Protein 2WP7 (pdb70)

Secondary structure (P-SEA, 3-state):
cbbbbbbbbbbcccccccccccccccccccccbbbbbbbcccbbbbcccccbbbccccccccccccbbbbcccccccaaaaaaaaaaaaaccccccccccccccaaaaaaaaaaaaccccccccccaaaaaaaacaaaaaaaaaaaabbbbbcccccc

Structure (mmCIF, N/CA/C/O backbone):
data_2WP7
#
_entry.id   2WP7
#
_cell.length_a   42.033
_cell.length_b   42.033
_cell.length_c   164.514
_cell.angle_alpha   90.00
_cell.angle_beta   90.00
_cell.angle_gamma   90.00
#
_symmetry.space_group_name_H-M   'P 43 21 2'
#
loop_
_entity.id
_entity.type
_entity.pdbx_description
1 polymer 'PPPDE PEPTIDASE DOMAIN-CONTAINING PROTEIN 2'
2 water water
#
loop_
_atom_site.group_PDB
_atom_site.id
_atom_site.type_symbol
_atom_site.label_atom_id
_atom_site.label_alt_id
_atom_site.label_comp_id
_atom_site.label_asym_id
_atom_site.label_entity_id
_atom_site.label_seq_id
_atom_site.pdbx_PDB_ins_code
_atom_site.Cartn_x
_atom_site.Cartn_y
_atom_site.Cartn_z
_atom_site.occupancy
_atom_site.B_iso_or_equiv
_atom_site.auth_seq_id
_atom_site.auth_comp_id
_atom_site.auth_asym_id
_atom_site.auth_atom_id
_atom_site.pdbx_PDB_model_num
ATOM 1 N N . PRO A 1 4 ? 8.690 -21.615 -34.106 1.00 52.15 4 PRO A N 1
ATOM 2 C CA . PRO A 1 4 ? 8.414 -20.929 -32.818 1.00 51.86 4 PRO A CA 1
ATOM 3 C C . PRO A 1 4 ? 8.278 -21.921 -31.679 1.00 50.57 4 PRO A C 1
ATOM 4 O O . PRO A 1 4 ? 7.685 -22.999 -31.834 1.00 50.44 4 PRO A O 1
ATOM 8 N N . ASN A 1 5 ? 8.850 -21.562 -30.540 1.00 49.26 5 ASN A N 1
ATOM 9 C CA . ASN A 1 5 ? 8.746 -22.432 -29.390 1.00 47.67 5 ASN A CA 1
ATOM 10 C C . ASN A 1 5 ? 7.296 -22.470 -28.925 1.00 44.88 5 ASN A C 1
ATOM 11 O O . ASN A 1 5 ? 6.663 -21.417 -28.763 1.00 45.04 5 ASN A O 1
ATOM 16 N N . LEU A 1 6 ? 6.781 -23.683 -28.722 1.00 41.34 6 LEU A N 1
ATOM 17 C CA . LEU A 1 6 ? 5.403 -23.875 -28.288 1.00 39.27 6 LEU A CA 1
ATOM 18 C C . LEU A 1 6 ? 5.324 -24.417 -26.859 1.00 37.27 6 LEU A C 1
ATOM 19 O O . LEU A 1 6 ? 6.032 -25.352 -26.486 1.00 36.53 6 LEU A O 1
ATOM 24 N N . TYR A 1 7 ? 4.433 -23.828 -26.073 1.00 36.00 7 TYR A N 1
ATOM 25 C CA . TYR A 1 7 ? 4.252 -24.214 -24.680 1.00 32.20 7 TYR A CA 1
ATOM 26 C C . TYR A 1 7 ? 2.821 -24.677 -24.420 1.00 30.93 7 TYR A C 1
ATOM 27 O O . TYR A 1 7 ? 1.870 -23.930 -24.641 1.00 30.19 7 TYR A O 1
ATOM 36 N N . PRO A 1 8 ? 2.651 -25.923 -23.947 1.00 29.15 8 PRO A N 1
ATOM 37 C CA . PRO A 1 8 ? 1.299 -26.421 -23.677 1.00 27.49 8 PRO A CA 1
ATOM 38 C C . PRO A 1 8 ? 0.579 -25.609 -22.601 1.00 24.79 8 PRO A C 1
ATOM 39 O O . PRO A 1 8 ? 1.182 -25.178 -21.616 1.00 24.01 8 PRO A O 1
ATOM 43 N N . VAL A 1 9 ? -0.717 -25.393 -22.803 1.00 24.51 9 VAL A N 1
ATOM 44 C CA . VAL A 1 9 ? -1.519 -24.642 -21.847 1.00 21.88 9 VAL A CA 1
ATOM 45 C C . VAL A 1 9 ? -2.619 -25.574 -21.359 1.00 21.54 9 VAL A C 1
ATOM 46 O O . VAL A 1 9 ? -3.348 -26.155 -22.164 1.00 23.36 9 VAL A O 1
ATOM 50 N N . LYS A 1 10 ? -2.716 -25.732 -20.044 1.00 20.72 10 LYS A N 1
ATOM 51 C CA . LYS A 1 10 ? -3.716 -26.613 -19.457 1.00 22.11 10 LYS A CA 1
ATOM 52 C C . LYS A 1 10 ? -4.671 -25.823 -18.582 1.00 22.27 10 LYS A C 1
ATOM 53 O O . LYS A 1 10 ? -4.309 -24.785 -18.026 1.00 23.69 10 LYS A O 1
ATOM 59 N N . LEU A 1 11 ? -5.894 -26.326 -18.474 1.00 21.05 11 LEU A N 1
ATOM 60 C CA . LEU A 1 11 ? -6.903 -25.727 -17.622 1.00 20.15 11 LEU A CA 1
ATOM 61 C C . LEU A 1 11 ? -7.118 -26.745 -16.510 1.00 20.02 11 LEU A C 1
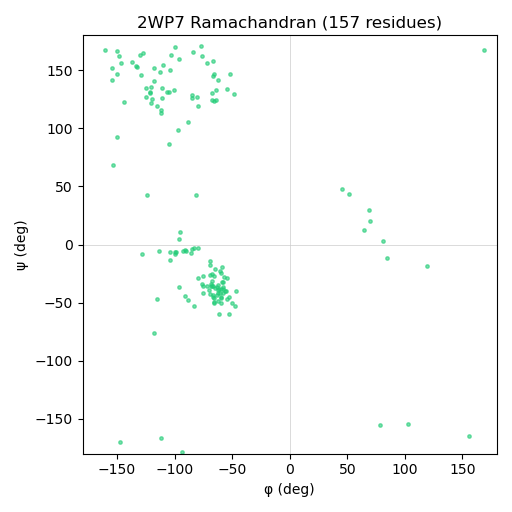ATOM 62 O O . LEU A 1 11 ? -7.590 -27.851 -16.762 1.00 20.41 11 LEU A O 1
ATOM 67 N N . TYR A 1 12 ? -6.745 -26.392 -15.286 1.00 20.66 12 TYR A N 1
ATOM 68 C CA . TYR A 1 12 ? -6.947 -27.305 -14.168 1.00 21.63 12 TYR A CA 1
ATOM 69 C C . TYR A 1 12 ? -8.371 -27.089 -13.673 1.00 20.57 12 TYR A C 1
ATOM 70 O O . TYR A 1 12 ? -8.770 -25.964 -13.379 1.00 19.44 12 TYR A O 1
ATOM 79 N N . VAL A 1 13 ? -9.138 -28.172 -13.606 1.00 20.91 13 VAL A N 1
ATOM 80 C CA . VAL A 1 13 ? -10.526 -28.093 -13.183 1.00 16.51 13 VAL A CA 1
ATOM 81 C C . VAL A 1 13 ? -10.778 -28.730 -11.830 1.00 19.91 13 VAL A C 1
ATOM 82 O O . VAL A 1 13 ? -10.456 -29.901 -11.605 1.00 21.38 13 VAL A O 1
ATOM 86 N N . TYR A 1 14 ? -11.380 -27.951 -10.937 1.00 19.47 14 TYR A N 1
ATOM 87 C CA . TYR A 1 14 ? -11.684 -28.411 -9.594 1.00 19.97 14 TYR A CA 1
ATOM 88 C C . TYR A 1 14 ? -13.173 -28.335 -9.281 1.00 21.98 14 TYR A C 1
ATOM 89 O O . TYR A 1 14 ? -13.809 -27.304 -9.524 1.00 20.03 14 TYR A O 1
ATOM 98 N N . ASP A 1 15 ? -13.729 -29.417 -8.743 1.00 21.00 15 ASP A N 1
ATOM 99 C CA . ASP A 1 15 ? -15.131 -29.376 -8.326 1.00 23.37 15 ASP A CA 1
ATOM 100 C C . ASP A 1 15 ? -15.061 -29.076 -6.833 1.00 23.39 15 ASP A C 1
ATOM 101 O O . ASP A 1 15 ? -14.817 -29.969 -6.016 1.00 23.36 15 ASP A O 1
ATOM 106 N N . LEU A 1 16 ? -15.239 -27.807 -6.479 1.00 23.57 16 LEU A N 1
ATOM 107 C CA . LEU A 1 16 ? -15.178 -27.396 -5.080 1.00 25.45 16 LEU A CA 1
ATOM 108 C C . LEU A 1 16 ? -16.128 -28.197 -4.185 1.00 27.97 16 LEU A C 1
ATOM 109 O O . LEU A 1 16 ? -15.863 -28.376 -2.998 1.00 29.82 16 LEU A O 1
ATOM 114 N N . SER A 1 17 ? -17.231 -28.676 -4.754 1.00 30.59 17 SER A N 1
ATOM 115 C CA . SER A 1 17 ? -18.212 -29.446 -3.986 1.00 32.68 17 SER A CA 1
ATOM 116 C C . SER A 1 17 ? -17.856 -30.922 -3.857 1.00 33.64 17 SER A C 1
ATOM 117 O O . SER A 1 17 ? -18.561 -31.679 -3.184 1.00 34.16 17 SER A O 1
ATOM 120 N N . LYS A 1 18 ? -16.767 -31.329 -4.500 1.00 34.61 18 LYS A N 1
ATOM 121 C CA . LYS A 1 18 ? -16.328 -32.717 -4.465 1.00 36.72 18 LYS A CA 1
ATOM 122 C C . LYS A 1 18 ? -17.481 -33.693 -4.685 1.00 38.17 18 LYS A C 1
ATOM 123 O O . LYS A 1 18 ? -17.645 -34.658 -3.940 1.00 38.80 18 LYS A O 1
ATOM 129 N N . GLY A 1 19 ? -18.281 -33.430 -5.712 1.00 39.46 19 GLY A N 1
ATOM 130 C CA . GLY A 1 19 ? -19.395 -34.305 -6.026 1.00 41.86 19 GLY A CA 1
ATOM 131 C C . GLY A 1 19 ? -20.691 -34.070 -5.269 1.00 43.50 19 GLY A C 1
ATOM 132 O O . GLY A 1 19 ? -21.723 -34.629 -5.638 1.00 43.39 19 GLY A O 1
ATOM 133 N N . LEU A 1 20 ? -20.655 -33.253 -4.220 1.00 44.80 20 LEU A N 1
ATOM 134 C CA . LEU A 1 20 ? -21.860 -32.987 -3.439 1.00 46.51 20 LEU A CA 1
ATOM 135 C C . LEU A 1 20 ? -22.891 -32.182 -4.225 1.00 46.73 20 LEU A C 1
ATOM 136 O O . LEU A 1 20 ? -24.094 -32.396 -4.081 1.00 44.96 20 LEU A O 1
ATOM 141 N N . ALA A 1 21 ? -22.420 -31.256 -5.054 1.00 47.38 21 ALA A N 1
ATOM 142 C CA . ALA A 1 21 ? -23.321 -30.436 -5.850 1.00 48.61 21 ALA A CA 1
ATOM 143 C C . ALA A 1 21 ? -24.051 -31.316 -6.854 1.00 50.32 21 ALA A C 1
ATOM 144 O O . ALA A 1 21 ? -25.161 -31.009 -7.281 1.00 48.93 21 ALA A O 1
ATOM 146 N N . ARG A 1 22 ? -23.418 -32.421 -7.224 1.00 52.76 22 ARG A N 1
ATOM 147 C CA . ARG A 1 22 ? -23.999 -33.345 -8.187 1.00 55.41 22 ARG A CA 1
ATOM 148 C C . ARG A 1 22 ? -25.308 -33.964 -7.716 1.00 56.46 22 ARG A C 1
ATOM 149 O O . ARG A 1 22 ? -26.257 -34.084 -8.489 1.00 56.02 22 ARG A O 1
ATOM 157 N N . ARG A 1 23 ? -25.362 -34.348 -6.446 1.00 57.76 23 ARG A N 1
ATOM 158 C CA . ARG A 1 23 ? -26.558 -34.981 -5.907 1.00 60.08 23 ARG A CA 1
ATOM 159 C C . ARG A 1 23 ? -27.503 -34.025 -5.187 1.00 60.09 23 ARG A C 1
ATOM 160 O O . ARG A 1 23 ? -28.723 -34.169 -5.275 1.00 60.16 23 ARG A O 1
ATOM 168 N N . LEU A 1 24 ? -26.942 -33.047 -4.485 1.00 59.75 24 LEU A N 1
ATOM 169 C CA . LEU A 1 24 ? -27.747 -32.081 -3.746 1.00 59.49 24 LEU A CA 1
ATOM 170 C C . LEU A 1 24 ? -28.242 -30.899 -4.579 1.00 59.30 24 LEU A C 1
ATOM 171 O O . LEU A 1 24 ? -28.999 -30.069 -4.077 1.00 58.98 24 LEU A O 1
ATOM 176 N N . SER A 1 25 ? -27.831 -30.819 -5.843 1.00 59.21 25 SER A N 1
ATOM 1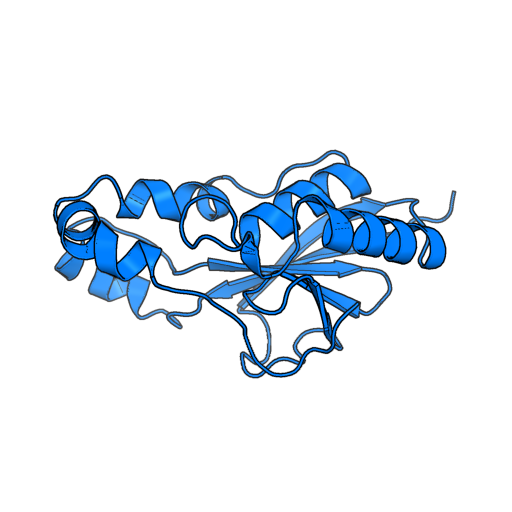77 C CA . SER A 1 25 ? -28.270 -29.711 -6.691 1.00 60.15 25 SER A CA 1
ATOM 178 C C . SER A 1 25 ? -29.755 -29.810 -7.037 1.00 60.79 25 SER A C 1
ATOM 179 O O . SER A 1 25 ? -30.459 -28.800 -7.069 1.00 60.11 25 SER A O 1
ATOM 182 N N . PRO A 1 26 ? -30.256 -31.027 -7.306 1.00 61.39 26 PRO A N 1
ATOM 183 C CA . PRO A 1 26 ? -31.681 -31.116 -7.633 1.00 62.12 26 PRO A CA 1
ATOM 184 C C . PRO A 1 26 ? -32.570 -30.782 -6.432 1.00 62.61 26 PRO A C 1
ATOM 185 O O . PRO A 1 26 ? -33.704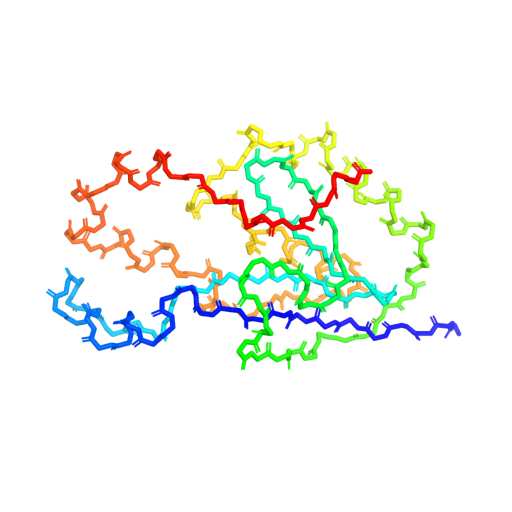 -30.337 -6.597 1.00 62.55 26 PRO A O 1
ATOM 189 N N . ILE A 1 27 ? -32.047 -30.984 -5.227 1.00 63.51 27 ILE A N 1
ATOM 190 C CA . ILE A 1 27 ? -32.818 -30.726 -4.015 1.00 64.57 27 ILE A CA 1
ATOM 191 C C . ILE A 1 27 ? -32.667 -29.315 -3.446 1.00 64.80 27 ILE A C 1
ATOM 192 O O . ILE A 1 27 ? -33.339 -28.956 -2.479 1.00 65.14 27 ILE A O 1
ATOM 197 N N . MET A 1 28 ? -31.790 -28.516 -4.043 1.00 64.23 28 MET A N 1
ATOM 198 C CA . MET A 1 28 ? -31.580 -27.148 -3.583 1.00 64.08 28 MET A CA 1
ATOM 199 C C . MET A 1 28 ? -32.013 -26.145 -4.644 1.00 63.07 28 MET A C 1
ATOM 200 O O . MET A 1 28 ? -32.710 -25.175 -4.350 1.00 62.88 28 MET A O 1
ATOM 205 N N . LEU A 1 29 ? -31.596 -26.390 -5.881 1.00 62.51 29 LEU A N 1
ATOM 206 C CA . LEU A 1 29 ? -31.922 -25.508 -6.992 1.00 61.59 29 LEU A CA 1
ATOM 207 C C . LEU A 1 29 ? -33.009 -26.085 -7.887 1.00 60.02 29 LEU A C 1
ATOM 208 O O . LEU A 1 29 ? -33.573 -25.376 -8.719 1.00 60.73 29 LEU A O 1
ATOM 213 N N . GLY A 1 30 ? -33.299 -27.370 -7.723 1.00 58.46 30 GLY A N 1
ATOM 214 C CA . GLY A 1 30 ? -34.312 -27.990 -8.556 1.00 56.65 30 GLY A CA 1
ATOM 215 C C . GLY A 1 30 ? -33.820 -28.083 -9.988 1.00 55.72 30 GLY A C 1
ATOM 216 O O . GLY A 1 30 ? -34.604 -28.044 -10.938 1.00 56.56 30 GLY A O 1
ATOM 217 N N . LYS A 1 31 ? -32.504 -28.202 -10.138 1.00 53.81 31 LYS A N 1
ATOM 218 C CA . LYS A 1 31 ? -31.875 -28.306 -11.449 1.00 51.28 31 LYS A CA 1
ATOM 219 C C . LYS A 1 31 ? -30.607 -29.141 -11.288 1.00 49.84 31 LYS A C 1
ATOM 220 O O . LYS A 1 31 ? -29.956 -29.095 -10.244 1.00 49.27 31 LYS A O 1
ATOM 226 N N . GLN A 1 32 ? -30.256 -29.908 -12.313 1.00 48.47 32 GLN A N 1
ATOM 227 C CA . GLN A 1 32 ? -29.079 -30.760 -12.224 1.00 47.22 32 GLN A CA 1
ATOM 228 C C . GLN A 1 32 ? -27.764 -30.113 -12.635 1.00 44.97 32 GLN A C 1
ATOM 229 O O . GLN A 1 32 ? -27.498 -29.911 -13.819 1.00 44.86 32 GLN A O 1
ATOM 235 N N . LEU A 1 33 ? -26.946 -29.789 -11.642 1.00 43.67 33 LEU A N 1
ATOM 236 C CA . LEU A 1 33 ? -25.634 -29.211 -11.887 1.00 42.76 33 LEU A CA 1
ATOM 237 C C . LEU A 1 33 ? -24.642 -30.338 -11.636 1.00 41.66 33 LEU A C 1
ATOM 238 O O . LEU A 1 33 ? -24.902 -31.229 -10.827 1.00 40.56 33 LEU A O 1
ATOM 243 N N . GLU A 1 34 ? -23.512 -30.319 -12.330 1.00 41.00 34 GLU A N 1
ATOM 244 C CA . GLU A 1 34 ? -22.534 -31.382 -12.147 1.00 39.89 34 GLU A CA 1
ATOM 245 C C . GLU A 1 34 ? -21.383 -31.008 -11.220 1.00 37.44 34 GLU A C 1
ATOM 246 O O . GLU A 1 34 ? -20.574 -31.860 -10.850 1.00 38.01 34 GLU A O 1
ATOM 252 N N . GLY A 1 35 ? -21.308 -29.738 -10.837 1.00 34.19 35 GLY A N 1
ATOM 253 C CA . GLY A 1 35 ? -20.248 -29.326 -9.938 1.00 29.04 35 GLY A CA 1
ATOM 254 C C . GLY A 1 35 ? -20.095 -27.826 -9.780 1.00 28.25 35 GLY A C 1
ATOM 255 O O . GLY A 1 35 ? -20.678 -27.047 -10.537 1.00 27.39 35 GLY A O 1
ATOM 256 N N . ILE A 1 36 ? -19.317 -27.430 -8.777 1.00 27.04 36 ILE A N 1
ATOM 257 C CA . ILE A 1 36 ? -19.034 -26.024 -8.504 1.00 25.38 36 ILE A CA 1
ATOM 258 C C . ILE A 1 36 ? -17.608 -25.844 -9.002 1.00 23.63 36 ILE A C 1
ATOM 259 O O . ILE A 1 36 ? -16.639 -25.969 -8.254 1.00 21.64 36 ILE A O 1
ATOM 264 N N . TRP A 1 37 ? -17.511 -25.558 -10.293 1.00 25.49 37 TRP A N 1
ATOM 265 C CA . TRP A 1 37 ? -16.242 -25.418 -10.988 1.00 25.17 37 TRP A CA 1
ATOM 266 C C . TRP A 1 37 ? -15.350 -24.242 -10.638 1.00 26.68 37 TRP A C 1
ATOM 267 O O . TRP A 1 37 ? -15.756 -23.078 -10.700 1.00 27.50 37 TRP A O 1
ATOM 278 N N . HIS A 1 38 ? -14.123 -24.578 -10.265 1.00 24.81 38 HIS A N 1
ATOM 279 C CA . HIS A 1 38 ? -13.090 -23.611 -9.968 1.00 25.12 38 HIS A CA 1
ATOM 280 C C . HIS A 1 38 ? -11.980 -24.062 -10.907 1.00 25.26 38 HIS A C 1
ATOM 281 O O . HIS A 1 38 ? -11.609 -25.240 -10.919 1.00 22.21 38 HIS A O 1
ATOM 288 N N . THR A 1 39 ? -11.466 -23.138 -11.706 1.00 24.62 39 THR A N 1
ATOM 289 C CA . THR A 1 39 ? -10.421 -23.485 -12.652 1.00 24.18 39 THR A CA 1
ATOM 290 C C . THR A 1 39 ? -9.206 -22.582 -12.521 1.00 26.00 39 THR A C 1
ATOM 291 O O . THR A 1 39 ? -9.256 -21.509 -11.908 1.00 28.24 39 THR A O 1
ATOM 295 N N . SER A 1 40 ? -8.111 -23.030 -13.111 1.00 23.27 40 SER A N 1
ATOM 296 C CA . SER A 1 40 ? -6.872 -22.278 -13.088 1.00 21.25 40 SER A CA 1
ATOM 297 C C . SER A 1 40 ? -6.143 -22.590 -14.384 1.00 20.31 40 SER A C 1
ATOM 298 O O . SER A 1 40 ? -6.462 -23.567 -15.062 1.00 19.79 40 SER A O 1
ATOM 301 N N . ILE A 1 41 ? -5.178 -21.751 -14.740 1.00 21.16 41 ILE A N 1
ATOM 302 C CA . ILE A 1 41 ? -4.403 -21.976 -15.950 1.00 22.00 41 ILE A CA 1
ATOM 303 C C . ILE A 1 41 ? -3.031 -22.488 -15.546 1.00 22.30 41 ILE A C 1
ATOM 304 O O . ILE A 1 41 ? -2.391 -21.932 -14.655 1.00 23.51 41 ILE A O 1
ATOM 309 N N . VAL A 1 42 ? -2.597 -23.568 -16.180 1.00 23.53 42 VAL A N 1
ATOM 310 C CA . VAL A 1 42 ? -1.284 -24.115 -15.898 1.00 21.99 42 VAL A CA 1
ATOM 311 C C . VAL A 1 42 ? -0.466 -23.961 -17.166 1.00 23.05 42 VAL A C 1
ATOM 312 O O . VAL A 1 42 ? -0.824 -24.488 -18.226 1.00 21.38 42 VAL A O 1
ATOM 316 N N . VAL A 1 43 ? 0.625 -23.208 -17.053 1.00 22.98 43 VAL A N 1
ATOM 317 C CA . VAL A 1 43 ? 1.508 -22.960 -18.176 1.00 22.38 43 VAL A CA 1
ATOM 318 C C . VAL A 1 43 ? 2.895 -22.652 -17.618 1.00 24.36 43 VAL A C 1
ATOM 319 O O . VAL A 1 43 ? 3.034 -22.163 -16.491 1.00 22.92 43 VAL A O 1
ATOM 323 N N . HIS A 1 44 ? 3.922 -22.954 -18.402 1.00 25.38 44 HIS A N 1
ATOM 324 C CA . HIS A 1 44 ? 5.295 -22.720 -17.970 1.00 25.91 44 HIS A CA 1
ATOM 325 C C . HIS A 1 44 ? 5.567 -23.319 -16.587 1.00 25.99 44 HIS A C 1
ATOM 326 O O . HIS A 1 44 ? 6.186 -22.687 -15.735 1.00 27.16 44 HIS A O 1
ATOM 333 N N . LYS A 1 45 ? 5.078 -24.537 -16.374 1.00 27.15 45 LYS A N 1
ATOM 334 C CA . LYS A 1 45 ? 5.275 -25.280 -15.130 1.00 28.19 45 LYS A CA 1
ATOM 335 C C . LYS A 1 45 ? 4.652 -24.696 -13.858 1.00 28.78 45 LYS A C 1
ATOM 336 O O . LYS A 1 45 ? 4.974 -25.144 -12.756 1.00 28.06 45 LYS A O 1
ATOM 342 N N . ASP A 1 46 ? 3.774 -23.706 -13.996 1.00 26.55 46 ASP A N 1
ATOM 343 C CA . ASP A 1 46 ? 3.139 -23.105 -12.828 1.00 27.95 46 ASP A CA 1
ATOM 344 C C . ASP A 1 46 ? 1.630 -22.949 -12.998 1.00 25.90 46 ASP A C 1
ATOM 345 O O . ASP A 1 46 ? 1.130 -22.843 -14.112 1.00 24.79 46 ASP A O 1
ATOM 350 N N . GLU A 1 47 ? 0.923 -22.936 -11.872 1.00 24.89 47 GLU A N 1
ATOM 351 C CA . GLU A 1 47 ? -0.528 -22.784 -11.854 1.00 21.90 47 GLU A CA 1
ATOM 352 C C . GLU A 1 47 ? -0.881 -21.340 -11.502 1.00 22.96 47 GLU A C 1
ATOM 353 O O . GLU A 1 47 ? -0.347 -20.785 -10.542 1.00 23.22 47 GLU A O 1
ATOM 359 N N . PHE A 1 48 ? -1.792 -20.747 -12.273 1.00 21.43 48 PHE A N 1
ATOM 360 C CA . PHE A 1 48 ? -2.207 -19.358 -12.062 1.00 20.95 48 PHE A CA 1
ATOM 361 C C . PHE A 1 48 ? -3.725 -19.251 -11.899 1.00 21.72 48 PHE A C 1
ATOM 362 O O . PHE A 1 48 ? -4.485 -19.861 -12.654 1.00 21.04 48 PHE A O 1
ATOM 370 N N . PHE A 1 49 ? -4.160 -18.479 -10.908 1.00 21.96 49 PHE A N 1
ATOM 371 C CA . PHE A 1 49 ? -5.586 -18.303 -10.661 1.00 22.90 49 PHE A CA 1
ATOM 372 C C . PHE A 1 49 ? -5.900 -16.936 -10.060 1.00 23.22 49 PHE A C 1
ATOM 373 O O . PHE A 1 49 ? -5.008 -16.210 -9.613 1.00 22.80 49 PHE A O 1
ATOM 381 N N . PHE A 1 50 ? -7.179 -16.589 -10.059 1.00 22.76 50 PHE A N 1
ATOM 382 C CA . PHE A 1 50 ? -7.617 -15.307 -9.533 1.00 22.04 50 PHE A CA 1
ATOM 383 C C . PHE A 1 50 ? -8.597 -15.517 -8.392 1.00 21.51 50 PHE A C 1
ATOM 384 O O . PHE A 1 50 ? -9.497 -16.346 -8.491 1.00 22.21 50 PHE A O 1
ATOM 392 N N . GLY A 1 51 ? -8.402 -14.764 -7.314 1.00 20.73 51 GLY A N 1
ATOM 393 C CA . GLY A 1 51 ? -9.269 -14.853 -6.154 1.00 22.97 51 GLY A CA 1
ATOM 394 C C . GLY A 1 51 ? -9.385 -13.495 -5.482 1.00 23.83 51 GLY A C 1
ATOM 395 O O . GLY A 1 51 ? -8.938 -12.484 -6.037 1.00 21.34 51 GLY A O 1
ATOM 396 N N . SER A 1 52 ? -9.973 -13.463 -4.287 1.00 25.72 52 SER A N 1
ATOM 397 C CA . SER A 1 52 ? -10.139 -12.213 -3.545 1.00 26.52 52 SER A CA 1
ATOM 398 C C . SER A 1 52 ? -8.805 -11.532 -3.252 1.00 27.96 52 SER A C 1
ATOM 399 O O . SER A 1 52 ? -8.765 -10.334 -2.967 1.00 28.27 52 SER A O 1
ATOM 402 N N . SER A 1 53 ? -7.715 -12.293 -3.325 1.00 28.19 53 SER A N 1
ATOM 403 C CA . SER A 1 53 ? -6.377 -11.749 -3.080 1.00 29.51 53 SER A CA 1
ATOM 404 C C . SER A 1 53 ? -5.761 -11.247 -4.377 1.00 30.09 53 SER A C 1
ATOM 405 O O . SER A 1 53 ? -4.680 -10.656 -4.374 1.00 32.18 53 SER A O 1
ATOM 408 N N . GLY A 1 54 ? -6.453 -11.489 -5.486 1.00 28.95 54 GLY A N 1
ATOM 409 C CA . GLY A 1 54 ? -5.955 -11.068 -6.783 1.00 27.17 54 GLY A CA 1
ATOM 410 C C . GLY A 1 54 ? -5.383 -12.256 -7.536 1.00 26.61 54 GLY A C 1
ATOM 411 O O . GLY A 1 54 ? -5.772 -13.399 -7.292 1.00 24.82 54 GLY A O 1
ATOM 412 N N . ILE A 1 55 ? -4.456 -11.993 -8.451 1.00 24.98 55 ILE A N 1
ATOM 413 C CA . ILE A 1 55 ? -3.840 -13.062 -9.227 1.00 25.06 55 ILE A CA 1
ATOM 414 C C . ILE A 1 55 ? -2.734 -13.728 -8.406 1.00 26.10 55 ILE A C 1
ATOM 415 O O . ILE A 1 55 ? -1.842 -13.062 -7.877 1.00 25.49 55 ILE A O 1
ATOM 420 N N . SER A 1 56 ? -2.807 -15.048 -8.289 1.00 26.41 56 SER A N 1
ATOM 421 C CA . SER A 1 56 ? -1.822 -15.795 -7.513 1.00 27.23 56 SER A CA 1
ATOM 422 C C . SER A 1 56 ? -1.287 -16.967 -8.329 1.00 27.28 56 SER A C 1
ATOM 423 O O . SER A 1 56 ? -1.889 -17.368 -9.328 1.00 25.31 56 SER A O 1
ATOM 426 N N . SER A 1 57 ? -0.153 -17.508 -7.899 1.00 26.89 57 SER A N 1
ATOM 427 C CA . SER A 1 57 ? 0.442 -18.652 -8.573 1.00 25.81 57 SER A CA 1
ATOM 428 C C . SER A 1 57 ? 0.928 -19.647 -7.531 1.00 24.84 57 SER A C 1
ATOM 429 O O . SER A 1 57 ? 1.166 -19.293 -6.375 1.00 25.10 57 SER A O 1
ATOM 432 N N . CYS A 1 58 ? 1.045 -20.900 -7.945 1.00 24.69 58 CYS A N 1
ATOM 433 C CA . CYS A 1 58 ? 1.518 -21.960 -7.069 1.00 25.55 58 CYS A CA 1
ATOM 434 C C . CYS A 1 58 ? 1.968 -23.090 -7.973 1.00 26.75 58 CYS A C 1
ATOM 435 O O . CYS A 1 58 ? 1.710 -23.060 -9.177 1.00 23.49 58 CYS A O 1
ATOM 438 N N . THR A 1 59 ? 2.673 -24.063 -7.407 1.00 26.60 59 THR A N 1
ATOM 439 C CA . THR A 1 59 ? 3.098 -25.211 -8.189 1.00 28.33 59 THR A CA 1
ATOM 440 C C . THR A 1 59 ? 1.770 -25.896 -8.506 1.00 28.40 59 THR A C 1
ATOM 441 O O . THR A 1 59 ? 0.858 -25.872 -7.685 1.00 28.90 59 THR A O 1
ATOM 445 N N . PRO A 1 60 ? 1.642 -26.504 -9.695 1.00 28.05 60 PRO A N 1
ATOM 446 C CA . PRO A 1 60 ? 0.402 -27.184 -10.089 1.00 28.17 60 PRO A CA 1
ATOM 447 C C . PRO A 1 60 ? -0.134 -28.134 -9.020 1.00 30.16 60 PRO A C 1
ATOM 448 O O . PRO A 1 60 ? 0.601 -28.984 -8.509 1.00 28.92 60 PRO A O 1
ATOM 452 N N . GLY A 1 61 ? -1.418 -27.986 -8.693 1.00 29.29 61 GLY A N 1
ATOM 453 C CA . GLY A 1 61 ? -2.040 -28.824 -7.681 1.00 30.35 61 GLY A CA 1
ATOM 454 C C . GLY A 1 61 ? -1.511 -28.495 -6.297 1.00 30.74 61 GLY A C 1
ATOM 455 O O . GLY A 1 61 ? -1.635 -29.291 -5.359 1.00 31.05 61 GLY A O 1
ATOM 456 N N . GLY A 1 62 ? -0.941 -27.302 -6.167 1.00 30.89 62 GLY A N 1
ATOM 457 C CA . GLY A 1 62 ? -0.354 -26.884 -4.906 1.00 30.89 62 GLY A CA 1
ATOM 458 C C . GLY A 1 62 ? -1.167 -26.055 -3.930 1.00 31.05 62 GLY A C 1
ATOM 459 O O . GLY A 1 62 ? -0.606 -25.532 -2.970 1.00 30.17 62 GLY A O 1
ATOM 460 N N . THR A 1 63 ? -2.470 -25.916 -4.152 1.00 30.80 63 THR A N 1
ATOM 461 C CA . THR A 1 63 ? -3.289 -25.153 -3.212 1.00 30.78 63 THR A CA 1
ATOM 462 C C . THR A 1 63 ? -3.875 -26.134 -2.210 1.00 31.61 63 THR A C 1
ATOM 463 O O . THR A 1 63 ? -3.607 -27.332 -2.275 1.00 29.86 63 THR A O 1
ATOM 467 N N . LEU A 1 64 ? -4.687 -25.617 -1.293 1.00 33.21 64 LEU A N 1
ATOM 468 C CA . LEU A 1 64 ? -5.330 -26.435 -0.274 1.00 32.54 64 LEU A CA 1
ATOM 469 C C . LEU A 1 64 ? -6.306 -27.427 -0.914 1.00 32.15 64 LEU A C 1
ATOM 470 O O . LEU A 1 64 ? -6.649 -28.445 -0.316 1.00 31.64 64 LEU A O 1
ATOM 475 N N . LEU A 1 65 ? -6.743 -27.125 -2.133 1.00 32.14 65 LEU A N 1
ATOM 476 C CA . LEU A 1 65 ? -7.688 -27.977 -2.860 1.00 31.51 65 LEU A CA 1
ATOM 477 C C . LEU A 1 65 ? -7.083 -29.314 -3.295 1.00 31.51 65 LEU A C 1
ATOM 478 O O . LEU A 1 65 ? -7.806 -30.251 -3.635 1.00 30.79 65 LEU A O 1
ATOM 483 N N . GLY A 1 66 ? -5.757 -29.396 -3.298 1.00 31.28 66 GLY A N 1
ATOM 484 C CA . GLY A 1 66 ? -5.105 -30.629 -3.701 1.00 28.89 66 GLY A CA 1
ATOM 485 C C . GLY A 1 66 ? -5.067 -30.805 -5.210 1.00 28.45 66 GLY A C 1
ATOM 486 O O . GLY A 1 66 ? -5.108 -29.828 -5.946 1.00 27.60 66 GLY A O 1
ATOM 487 N N . PRO A 1 67 ? -4.982 -32.050 -5.704 1.00 29.26 67 PRO A N 1
ATOM 488 C CA . PRO A 1 67 ? -4.939 -32.314 -7.146 1.00 29.07 67 PRO A CA 1
ATOM 489 C C . PRO A 1 67 ? -6.250 -31.929 -7.824 1.00 28.56 67 PRO A C 1
ATOM 490 O O . PRO A 1 67 ? -7.323 -32.037 -7.227 1.00 29.15 67 PRO A O 1
ATOM 494 N N . PRO A 1 68 ? -6.181 -31.463 -9.083 1.00 29.22 68 PRO A N 1
ATOM 495 C CA . PRO A 1 68 ? -7.415 -31.089 -9.779 1.00 27.53 68 PRO A CA 1
ATOM 496 C C . PRO A 1 68 ? -8.214 -32.339 -10.141 1.00 27.27 68 PRO A C 1
ATOM 497 O O . PRO A 1 68 ? -7.654 -33.435 -10.262 1.00 24.96 68 PRO A O 1
ATOM 501 N N . ASP A 1 69 ? -9.520 -32.171 -10.314 1.00 26.06 69 ASP A N 1
ATOM 502 C CA . ASP A 1 69 ? -10.385 -33.287 -10.667 1.00 27.45 69 ASP A CA 1
ATOM 503 C C . ASP A 1 69 ? -10.196 -33.652 -12.135 1.00 26.63 69 ASP A C 1
ATOM 504 O O . ASP A 1 69 ? -10.391 -34.800 -12.534 1.00 27.29 69 ASP A O 1
ATOM 509 N N . SER A 1 70 ? -9.794 -32.669 -12.929 1.00 25.35 70 SER A N 1
ATOM 510 C CA . SER A 1 70 ? -9.572 -32.882 -14.345 1.00 25.28 70 SER A CA 1
ATOM 511 C C . SER A 1 70 ? -8.566 -31.884 -14.902 1.00 26.39 70 SER A C 1
ATOM 512 O O . SER A 1 70 ? -8.534 -30.718 -14.501 1.00 25.86 70 SER A O 1
ATOM 515 N N . VAL A 1 71 ? -7.724 -32.364 -15.810 1.00 26.08 71 VAL A N 1
ATOM 516 C CA . VAL A 1 71 ? -6.742 -31.515 -16.466 1.00 25.75 71 VAL A CA 1
ATOM 517 C C . VAL A 1 71 ? -7.187 -31.436 -17.922 1.00 24.89 71 VAL A C 1
ATOM 518 O O . VAL A 1 71 ? -7.221 -32.441 -18.624 1.00 24.83 71 VAL A O 1
ATOM 522 N N . VAL A 1 72 ? -7.541 -30.236 -18.366 1.00 24.50 72 VAL A N 1
ATOM 523 C CA . VAL A 1 72 ? -8.019 -30.035 -19.724 1.00 23.41 72 VAL A CA 1
ATOM 524 C C . VAL A 1 72 ? -6.993 -29.349 -20.618 1.00 24.40 72 VAL A C 1
ATOM 525 O O . VAL A 1 72 ? -6.409 -28.327 -20.246 1.00 22.17 72 VAL A O 1
ATOM 529 N N . ASP A 1 73 ? -6.772 -29.916 -21.800 1.00 23.36 73 ASP A N 1
ATOM 530 C CA . ASP A 1 73 ? -5.825 -29.325 -22.737 1.00 24.35 73 ASP A CA 1
ATOM 531 C C . ASP A 1 73 ? -6.465 -28.151 -23.469 1.00 24.18 73 ASP A C 1
ATOM 532 O O . ASP A 1 73 ? -7.459 -28.320 -24.178 1.00 25.58 73 ASP A O 1
ATOM 537 N N . VAL A 1 74 ? -5.892 -26.964 -23.301 1.00 22.20 74 VAL A N 1
ATOM 538 C CA . VAL A 1 74 ? -6.415 -25.779 -23.959 1.00 21.80 74 VAL A CA 1
ATOM 539 C C . VAL A 1 74 ? -5.770 -25.633 -25.329 1.00 22.27 74 VAL A C 1
ATOM 540 O O . VAL A 1 74 ? -6.451 -25.417 -26.330 1.00 22.51 74 VAL A O 1
ATOM 544 N N . GLY A 1 75 ? -4.447 -25.760 -25.366 1.00 23.65 75 GLY A N 1
ATOM 545 C CA . GLY A 1 75 ? -3.719 -25.642 -26.615 1.00 26.06 75 GLY A CA 1
ATOM 546 C C . GLY A 1 75 ? -2.292 -25.227 -26.322 1.00 28.36 75 GLY A C 1
ATOM 547 O O . GLY A 1 75 ? -1.832 -25.331 -25.181 1.00 27.51 75 GLY A O 1
ATOM 548 N N . ASN A 1 76 ? -1.580 -24.768 -27.345 1.00 30.21 76 ASN A N 1
ATOM 549 C CA . ASN A 1 76 ? -0.207 -24.318 -27.160 1.00 30.93 76 ASN A CA 1
ATOM 550 C C . ASN A 1 76 ? -0.154 -22.812 -27.320 1.00 31.04 76 ASN A C 1
ATOM 551 O O . ASN A 1 76 ? -1.000 -22.219 -27.988 1.00 29.25 76 ASN A O 1
ATOM 556 N N . THR A 1 77 ? 0.839 -22.195 -26.692 1.00 30.93 77 THR A N 1
ATOM 557 C CA . THR A 1 77 ? 1.014 -20.757 -26.793 1.00 30.94 77 THR A CA 1
ATOM 558 C C . THR A 1 77 ? 2.478 -20.462 -27.085 1.00 32.22 77 THR A C 1
ATOM 559 O O . THR A 1 77 ? 3.365 -21.245 -26.728 1.00 32.00 77 THR A O 1
ATOM 563 N N . GLU A 1 78 ? 2.722 -19.337 -27.746 1.00 32.17 78 GLU A N 1
ATOM 564 C CA . GLU A 1 78 ? 4.076 -18.920 -28.073 1.00 34.32 78 GLU A CA 1
ATOM 565 C C . GLU A 1 78 ? 4.536 -17.872 -27.073 1.00 33.65 78 GLU A C 1
ATOM 566 O O . GLU A 1 78 ? 5.699 -17.466 -27.077 1.00 34.20 78 GLU A O 1
ATOM 572 N N . VAL A 1 79 ? 3.619 -17.441 -26.211 1.00 32.35 79 VAL A N 1
ATOM 573 C CA . VAL A 1 79 ? 3.938 -16.443 -25.198 1.00 32.31 79 VAL A CA 1
ATOM 574 C C . VAL A 1 79 ? 4.938 -17.021 -24.206 1.00 33.21 79 VAL A C 1
ATOM 575 O O . VAL A 1 79 ? 4.693 -18.060 -23.590 1.00 31.42 79 VAL A O 1
ATOM 579 N N . THR A 1 80 ? 6.074 -16.344 -24.061 1.00 35.16 80 THR A N 1
ATOM 580 C CA . THR A 1 80 ? 7.120 -16.796 -23.150 1.00 35.04 80 THR A CA 1
ATOM 581 C C . THR A 1 80 ? 6.790 -16.479 -21.694 1.00 35.66 80 THR A C 1
ATOM 582 O O . THR A 1 80 ? 5.843 -15.752 -21.399 1.00 33.65 80 THR A O 1
ATOM 586 N N . GLU A 1 81 ? 7.593 -17.025 -20.789 1.00 36.41 81 GLU A N 1
ATOM 587 C CA . GLU A 1 81 ? 7.405 -16.814 -19.362 1.00 37.87 81 GLU A CA 1
ATOM 588 C C . GLU A 1 81 ? 7.472 -15.343 -18.949 1.00 38.29 81 GLU A C 1
ATOM 589 O O . GLU A 1 81 ? 6.578 -14.849 -18.263 1.00 37.30 81 GLU A O 1
ATOM 595 N N . GLU A 1 82 ? 8.521 -14.639 -19.367 1.00 37.86 82 GLU A N 1
ATOM 596 C CA . GLU A 1 82 ? 8.665 -13.236 -18.983 1.00 39.43 82 GLU A CA 1
ATOM 597 C C . GLU A 1 82 ? 7.542 -12.372 -19.536 1.00 38.11 82 GLU A C 1
ATOM 598 O O . GLU A 1 82 ? 7.084 -11.439 -18.877 1.00 39.02 82 GLU A O 1
ATOM 604 N N . ILE A 1 83 ? 7.097 -12.679 -20.748 1.00 37.13 83 ILE A N 1
ATOM 605 C CA . ILE A 1 83 ? 6.016 -11.922 -21.352 1.00 36.66 83 ILE A CA 1
ATOM 606 C C . ILE A 1 83 ? 4.710 -12.268 -20.636 1.00 35.32 83 ILE A C 1
ATOM 607 O O . ILE A 1 83 ? 3.851 -11.408 -20.445 1.00 33.45 83 ILE A O 1
ATOM 612 N N . PHE A 1 84 ? 4.567 -13.524 -20.222 1.00 32.77 84 PHE A N 1
ATOM 613 C CA . PHE A 1 84 ? 3.354 -13.938 -19.525 1.00 30.86 84 PHE A CA 1
ATOM 614 C C . PHE A 1 84 ? 3.208 -13.244 -18.174 1.00 30.63 84 PHE A C 1
ATOM 615 O O . PHE A 1 84 ? 2.131 -12.750 -17.836 1.00 29.65 84 PHE A O 1
ATOM 623 N N . LEU A 1 85 ? 4.288 -13.208 -17.398 1.00 29.33 85 LEU A N 1
ATOM 624 C CA . LEU A 1 85 ? 4.248 -12.566 -16.090 1.00 28.39 85 LEU A CA 1
ATOM 625 C C . LEU A 1 85 ? 3.923 -11.083 -16.223 1.00 27.88 85 LEU A C 1
ATOM 626 O O . LEU 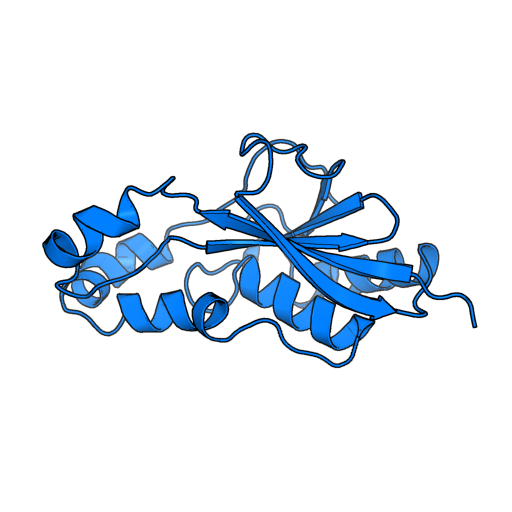A 1 85 ? 3.191 -10.525 -15.404 1.00 27.44 85 LEU A O 1
ATOM 631 N N . GLU A 1 86 ? 4.465 -10.451 -17.260 1.00 27.22 86 GLU A N 1
ATOM 632 C CA . GLU A 1 86 ? 4.209 -9.038 -17.525 1.00 27.40 86 GLU A CA 1
ATOM 633 C C . GLU A 1 86 ? 2.729 -8.855 -17.848 1.00 25.45 86 GLU A C 1
ATOM 634 O O . GLU A 1 86 ? 2.112 -7.852 -17.472 1.00 23.12 86 GLU A O 1
ATOM 640 N N . TYR A 1 87 ? 2.177 -9.831 -18.563 1.00 24.09 87 TYR A N 1
ATOM 641 C CA . TYR A 1 87 ? 0.772 -9.823 -18.947 1.00 22.90 87 TYR A CA 1
ATOM 642 C C . TYR A 1 87 ? -0.087 -9.939 -17.690 1.00 23.43 87 TYR A C 1
ATOM 643 O O . TYR A 1 87 ? -1.013 -9.154 -17.486 1.00 21.99 87 TYR A O 1
ATOM 652 N N . LEU A 1 88 ? 0.223 -10.918 -16.845 1.00 22.99 88 LEU A N 1
ATOM 653 C CA . LEU A 1 88 ? -0.543 -11.101 -15.618 1.00 24.08 88 LEU A CA 1
ATOM 654 C C . LEU A 1 88 ? -0.415 -9.880 -14.710 1.00 23.63 88 LEU A C 1
ATOM 655 O O . LEU A 1 88 ? -1.376 -9.470 -14.067 1.00 23.84 88 LEU A O 1
ATOM 660 N N . SER A 1 89 ? 0.780 -9.305 -14.658 1.00 25.98 89 SER A N 1
ATOM 661 C CA . SER A 1 89 ? 1.019 -8.126 -13.838 1.00 26.87 89 SER A CA 1
ATOM 662 C C . SER A 1 89 ? 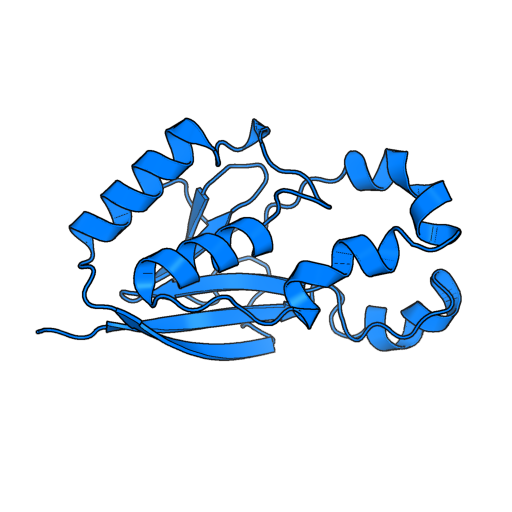0.099 -7.001 -14.305 1.00 25.90 89 SER A C 1
ATOM 663 O O . SER A 1 89 ? -0.535 -6.321 -13.497 1.00 27.46 89 SER A O 1
ATOM 666 N N . SER A 1 90 ? 0.025 -6.823 -15.621 1.00 26.01 90 SER A N 1
ATOM 667 C CA . SER A 1 90 ? -0.814 -5.786 -16.218 1.00 25.10 90 SER A CA 1
ATOM 668 C C . SER A 1 90 ? -2.286 -5.992 -15.861 1.00 23.90 90 SER A C 1
ATOM 669 O O . SER A 1 90 ? -3.004 -5.030 -15.566 1.00 22.61 90 SER A O 1
ATOM 672 N N . LEU A 1 91 ? -2.738 -7.245 -15.895 1.00 21.78 91 LEU A N 1
ATOM 673 C CA . LEU A 1 91 ? -4.128 -7.555 -15.551 1.00 23.40 91 LEU A CA 1
ATOM 674 C C . LEU A 1 91 ? -4.382 -7.285 -14.076 1.00 23.36 91 LEU A C 1
ATOM 675 O O . LEU A 1 91 ? -5.422 -6.733 -13.705 1.00 23.49 91 LEU A O 1
ATOM 680 N N . GLY A 1 92 ? -3.429 -7.700 -13.244 1.00 24.61 92 GLY A N 1
ATOM 681 C CA . GLY A 1 92 ? -3.544 -7.527 -11.805 1.00 24.39 92 GLY A CA 1
ATOM 682 C C . GLY A 1 92 ? -3.651 -6.085 -11.350 1.00 26.26 92 GLY A C 1
ATOM 683 O O . GLY A 1 92 ? -4.157 -5.804 -10.260 1.00 25.82 92 GLY A O 1
ATOM 684 N N . GLU A 1 93 ? -3.181 -5.164 -12.185 1.00 27.22 93 GLU A N 1
ATOM 685 C CA . GLU A 1 93 ? -3.219 -3.741 -11.846 1.00 27.55 93 GLU A CA 1
ATOM 686 C C . GLU A 1 93 ? -4.393 -3.020 -12.481 1.00 26.05 93 GLU A C 1
ATOM 687 O O . GLU A 1 93 ? -4.632 -1.843 -12.204 1.00 26.73 93 GLU A O 1
ATOM 693 N N . SER A 1 94 ? -5.129 -3.719 -13.333 1.00 24.61 94 SER A N 1
ATOM 694 C CA . SER A 1 94 ? -6.244 -3.090 -14.019 1.00 23.39 94 SER A CA 1
ATOM 695 C C . SER A 1 94 ? -7.619 -3.677 -13.730 1.00 23.22 94 SER A C 1
ATOM 696 O O . SER A 1 94 ? -8.403 -3.099 -12.977 1.00 23.56 94 SER A O 1
ATOM 699 N N . LEU A 1 95 ? -7.900 -4.834 -14.324 1.00 23.30 95 LEU A N 1
ATOM 700 C CA . LEU A 1 95 ? -9.197 -5.473 -14.173 1.00 23.53 95 LEU A CA 1
ATOM 701 C C . LEU A 1 95 ? -9.224 -6.674 -13.235 1.00 24.29 95 LEU A C 1
ATOM 702 O O . LEU A 1 95 ? -10.288 -7.219 -12.954 1.00 23.28 95 LEU A O 1
ATOM 707 N N . PHE A 1 96 ? -8.067 -7.099 -12.748 1.00 21.79 96 PHE A N 1
ATOM 708 C CA . PHE A 1 96 ? -8.058 -8.233 -11.854 1.00 22.52 96 PHE A CA 1
ATOM 709 C C . PHE A 1 96 ? -7.403 -7.994 -10.513 1.00 23.48 96 PHE A C 1
ATOM 710 O O . PHE A 1 96 ? -6.635 -8.824 -10.026 1.00 23.20 96 PHE A O 1
ATOM 718 N N . ARG A 1 97 ? -7.696 -6.839 -9.921 1.00 25.28 97 ARG A N 1
ATOM 719 C CA . ARG A 1 97 ? -7.191 -6.546 -8.587 1.00 27.56 97 ARG A CA 1
ATOM 720 C C . ARG A 1 97 ? -8.117 -7.409 -7.737 1.00 26.55 97 ARG A C 1
ATOM 721 O O . ARG A 1 97 ? -9.181 -7.823 -8.213 1.00 26.28 97 ARG A O 1
ATOM 729 N N . GLY A 1 98 ? -7.735 -7.687 -6.496 1.00 25.46 98 GLY A N 1
ATOM 730 C CA . GLY A 1 98 ? -8.593 -8.500 -5.651 1.00 25.05 98 GLY A CA 1
ATOM 731 C C . GLY A 1 98 ? -9.985 -7.912 -5.469 1.00 24.90 98 GLY A C 1
ATOM 732 O O . GLY A 1 98 ? -10.979 -8.641 -5.413 1.00 25.03 98 GLY A O 1
ATOM 733 N N . GLU A 1 99 ? -10.058 -6.587 -5.380 1.00 25.55 99 GLU A N 1
ATOM 734 C CA . GLU A 1 99 ? -11.323 -5.882 -5.191 1.00 28.08 99 GLU A CA 1
ATOM 735 C C . GLU A 1 99 ? -12.367 -6.180 -6.264 1.00 25.50 99 GLU A C 1
ATOM 736 O O . GLU A 1 99 ? -13.568 -6.089 -6.011 1.00 26.70 99 GLU A O 1
ATOM 742 N N . ALA A 1 100 ? -11.906 -6.524 -7.461 1.00 24.39 100 ALA A N 1
ATOM 743 C CA . ALA A 1 100 ? -12.800 -6.801 -8.582 1.00 23.58 100 ALA A CA 1
ATOM 744 C C . ALA A 1 100 ? -13.434 -8.194 -8.570 1.00 22.04 100 ALA A C 1
ATOM 745 O O . ALA A 1 100 ? -14.242 -8.513 -9.437 1.00 21.74 100 ALA A O 1
ATOM 747 N N . TYR A 1 101 ? -13.076 -9.030 -7.604 1.00 23.79 101 TYR A N 1
ATOM 748 C CA . TYR A 1 101 ? -13.645 -10.375 -7.573 1.00 21.81 101 TYR A CA 1
ATOM 749 C C . TYR A 1 101 ? -15.151 -10.361 -7.341 1.00 22.20 101 TYR A C 1
ATOM 750 O O . TYR A 1 101 ? -15.643 -9.659 -6.457 1.00 22.20 101 TYR A O 1
ATOM 759 N N . ASN A 1 102 ? -15.878 -11.139 -8.141 1.00 22.32 102 ASN A N 1
ATOM 760 C CA . ASN A 1 102 ? -17.325 -11.279 -7.986 1.00 20.55 102 ASN A CA 1
ATOM 761 C C . ASN A 1 102 ? -17.709 -12.718 -8.325 1.00 20.33 102 ASN A C 1
ATOM 762 O O . ASN A 1 102 ? -17.442 -13.200 -9.424 1.00 20.27 102 ASN A O 1
ATOM 767 N N . LEU A 1 103 ? -18.349 -13.392 -7.378 1.00 20.88 103 LEU A N 1
ATOM 768 C CA . LEU A 1 103 ? -18.753 -14.783 -7.560 1.00 21.71 103 LEU A CA 1
ATOM 769 C C . LEU A 1 103 ? -19.438 -15.070 -8.890 1.00 22.85 103 LEU A C 1
ATOM 770 O O . LEU A 1 103 ? -19.183 -16.102 -9.515 1.00 22.84 103 LEU A O 1
ATOM 775 N N . PHE A 1 104 ? -20.297 -14.156 -9.332 1.00 23.44 104 PHE A N 1
ATOM 776 C CA . PHE A 1 104 ? -21.042 -14.355 -10.573 1.00 25.88 104 PHE A CA 1
ATOM 777 C C . PHE A 1 104 ? -20.445 -13.838 -11.878 1.00 27.25 104 PHE A C 1
ATOM 778 O O . PHE A 1 104 ? -20.462 -14.539 -12.890 1.00 27.73 104 PHE A O 1
ATOM 786 N N . GLU A 1 105 ? -19.919 -12.620 -11.860 1.00 26.18 105 GLU A N 1
ATOM 787 C CA . GLU A 1 105 ? -19.428 -12.002 -13.087 1.00 26.07 105 GLU A CA 1
ATOM 788 C C . GLU A 1 105 ? -17.928 -11.735 -13.250 1.00 24.57 105 GLU A C 1
ATOM 789 O O . GLU A 1 105 ? -17.491 -11.317 -14.325 1.00 24.40 105 GLU A O 1
ATOM 795 N N . HIS A 1 106 ? -17.137 -11.976 -12.211 1.00 21.06 106 HIS A N 1
ATOM 796 C CA . HIS A 1 106 ? -15.697 -11.714 -12.299 1.00 19.21 106 HIS A CA 1
ATOM 797 C C . HIS A 1 106 ? -14.998 -12.648 -11.321 1.00 17.70 106 HIS A C 1
ATOM 798 O O . HIS A 1 106 ? -14.444 -12.199 -10.317 1.00 19.79 106 HIS A O 1
ATOM 805 N N . ASN A 1 107 ? -15.025 -13.947 -11.620 1.00 16.91 107 ASN A N 1
ATOM 806 C CA . ASN A 1 107 ? -14.435 -14.960 -10.744 1.00 18.29 107 ASN A CA 1
ATOM 807 C C . ASN A 1 107 ? -13.191 -15.652 -11.309 1.00 14.80 107 ASN A C 1
ATOM 808 O O . ASN A 1 107 ? -12.608 -15.204 -12.296 1.00 13.91 107 ASN A O 1
ATOM 813 N N . CYS A 1 108 ? -12.799 -16.757 -10.683 0.50 11.40 108 CYS A N 1
ATOM 814 C CA . CYS A 1 108 ? -11.623 -17.509 -11.117 0.50 10.50 108 CYS A CA 1
ATOM 815 C C . CYS A 1 108 ? -11.750 -17.987 -12.565 0.50 11.71 108 CYS A C 1
ATOM 816 O O . CYS A 1 108 ? -10.758 -18.096 -13.282 0.50 7.77 108 CYS A O 1
ATOM 819 N N . ASN A 1 109 ? -12.974 -18.279 -12.994 1.00 12.80 109 ASN A N 1
ATOM 820 C CA . ASN A 1 109 ? -13.203 -18.745 -14.356 1.00 16.26 109 ASN A CA 1
ATOM 821 C C . ASN A 1 109 ? -13.202 -17.600 -15.368 1.00 18.60 109 ASN A C 1
ATOM 822 O O . ASN A 1 109 ? -12.852 -17.788 -16.530 1.00 18.97 109 ASN A O 1
ATOM 827 N N . THR A 1 110 ? -13.588 -16.411 -14.919 1.00 19.31 110 THR A N 1
ATOM 828 C CA . THR A 1 110 ? -13.570 -15.226 -15.774 1.00 18.35 110 THR A CA 1
ATOM 829 C C . THR A 1 110 ? -12.103 -15.006 -16.144 1.00 19.38 110 THR A C 1
ATOM 830 O O . THR A 1 110 ? -11.758 -14.723 -17.292 1.00 18.92 110 THR A O 1
ATOM 834 N N . PHE A 1 111 ? -11.245 -15.153 -15.143 1.00 18.74 111 PHE A N 1
ATOM 835 C CA . PHE A 1 111 ? -9.806 -15.001 -15.303 1.00 18.56 111 PHE A CA 1
ATOM 836 C C . PHE A 1 111 ? -9.234 -16.029 -16.285 1.00 19.60 111 PHE A C 1
ATOM 837 O O . PHE A 1 111 ? -8.649 -15.671 -17.307 1.00 18.56 111 PHE A O 1
ATOM 845 N N . SER A 1 112 ? -9.413 -17.309 -15.967 1.00 18.37 112 SER A N 1
ATOM 846 C CA . SER A 1 112 ? -8.900 -18.389 -16.802 1.00 18.24 112 SER A CA 1
ATOM 847 C C . SER A 1 112 ? -9.372 -18.301 -18.253 1.00 17.93 112 SER A C 1
ATOM 848 O O . SER A 1 112 ? -8.613 -18.560 -19.187 1.00 18.99 112 SER A O 1
ATOM 851 N N . ASN A 1 113 ? -10.633 -17.936 -18.441 1.00 18.22 113 ASN A N 1
ATOM 852 C CA . ASN A 1 113 ? -11.200 -17.810 -19.777 1.00 17.70 113 ASN A CA 1
ATOM 853 C C . ASN A 1 113 ? -10.474 -1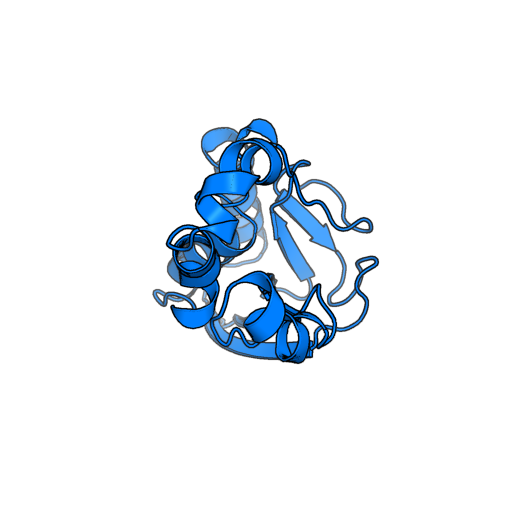6.720 -20.568 1.00 18.42 113 ASN A C 1
ATOM 854 O O . ASN A 1 113 ? -10.065 -16.933 -21.716 1.00 19.86 113 ASN A O 1
ATOM 859 N N . GLU A 1 114 ? -10.302 -15.559 -19.953 0.50 15.06 114 GLU A N 1
ATOM 860 C CA . GLU A 1 114 ? -9.630 -14.454 -20.620 0.50 14.92 114 GLU A CA 1
ATOM 861 C C . GLU A 1 114 ? -8.160 -14.762 -20.870 0.50 14.03 114 GLU A C 1
ATOM 862 O O . GLU A 1 114 ? -7.602 -14.373 -21.897 0.50 9.86 114 GLU A O 1
ATOM 868 N N . VAL A 1 115 ? -7.538 -15.473 -19.934 1.00 16.63 115 VAL A N 1
ATOM 869 C CA . VAL A 1 115 ? -6.132 -15.834 -20.085 1.00 19.04 115 VAL A CA 1
ATOM 870 C C . VAL A 1 115 ? -5.982 -16.866 -21.208 1.00 19.24 115 VAL A C 1
ATOM 871 O O . VAL A 1 115 ? -5.072 -16.769 -22.038 1.00 20.07 115 VAL A O 1
ATOM 875 N N . ALA A 1 116 ? -6.883 -17.846 -21.249 1.00 19.21 116 ALA A N 1
ATOM 876 C CA . ALA A 1 116 ? -6.829 -18.862 -22.297 1.00 21.68 116 ALA A CA 1
ATOM 877 C C . ALA A 1 116 ? -6.948 -18.188 -23.665 1.00 22.17 116 ALA A C 1
ATOM 878 O O . ALA A 1 116 ? -6.179 -18.475 -24.584 1.00 22.03 116 ALA A O 1
ATOM 880 N N . GLN A 1 117 ? -7.904 -17.275 -23.790 1.00 23.20 117 GLN A N 1
ATOM 881 C CA . GLN A 1 117 ? -8.116 -16.575 -25.049 1.00 22.38 117 GLN A CA 1
ATOM 882 C C . GLN A 1 117 ? -6.862 -15.838 -25.505 1.00 21.90 117 GLN A C 1
ATOM 883 O O . GLN A 1 117 ? -6.512 -15.865 -26.683 1.00 21.34 117 GLN A O 1
ATOM 889 N N . PHE A 1 118 ? -6.177 -15.205 -24.560 1.00 22.87 118 PHE A N 1
ATOM 890 C CA . PHE A 1 118 ? -4.963 -14.457 -24.853 1.00 24.11 118 PHE A CA 1
ATOM 891 C C . PHE A 1 118 ? -3.826 -15.370 -25.302 1.00 24.73 118 PHE A C 1
ATOM 892 O O . PHE A 1 118 ? -3.127 -15.077 -26.273 1.00 24.47 118 PHE A O 1
ATOM 900 N N . LEU A 1 119 ? -3.651 -16.476 -24.587 1.00 24.08 119 LEU A N 1
ATOM 901 C CA . LEU A 1 119 ? -2.584 -17.433 -24.873 1.00 26.01 119 LEU A CA 1
ATOM 902 C C . LEU A 1 119 ? -2.810 -18.344 -26.075 1.00 26.83 119 LEU A C 1
ATOM 903 O O . LEU A 1 119 ? -1.858 -18.704 -26.775 1.00 26.90 119 LEU A O 1
ATOM 908 N N . THR A 1 120 ? -4.060 -18.720 -26.317 1.00 25.78 120 THR A N 1
ATOM 909 C CA . THR A 1 120 ? -4.351 -19.646 -27.404 1.00 23.92 120 THR A CA 1
ATOM 910 C C . THR A 1 120 ? -5.429 -19.220 -28.395 1.00 23.97 120 THR A C 1
ATOM 911 O O . THR A 1 120 ? -5.633 -19.893 -29.407 1.00 21.93 120 THR A O 1
ATOM 915 N N . GLY A 1 121 ? -6.129 -18.128 -28.105 1.00 22.70 121 GLY A N 1
ATOM 916 C CA . GLY A 1 121 ? -7.193 -17.686 -28.994 1.00 23.77 121 GLY A CA 1
ATOM 917 C C . GLY A 1 121 ? -8.488 -18.463 -28.766 1.00 24.30 121 GLY A C 1
ATOM 918 O O . GLY A 1 121 ? -9.481 -18.258 -29.469 1.00 23.26 121 GLY A O 1
ATOM 919 N N . ARG A 1 122 ? -8.485 -19.356 -27.779 1.00 24.10 122 ARG A N 1
ATOM 920 C CA . ARG A 1 122 ? -9.663 -20.172 -27.474 1.00 25.49 122 ARG A CA 1
ATOM 921 C C . ARG A 1 122 ? -10.279 -19.835 -26.122 1.00 23.72 122 ARG A C 1
ATOM 922 O O . ARG A 1 122 ? -9.574 -19.449 -25.198 1.00 22.89 122 ARG A O 1
ATOM 930 N N . LYS A 1 123 ? -11.599 -19.983 -26.012 1.00 26.02 123 LYS A N 1
ATOM 931 C CA . LYS A 1 123 ? -12.293 -19.727 -24.750 1.00 24.21 123 LYS A CA 1
ATOM 932 C C . LYS A 1 123 ? -12.444 -21.070 -24.052 1.00 23.20 123 LYS A C 1
ATOM 933 O O . LYS A 1 123 ? -12.361 -22.110 -24.707 1.00 21.99 123 LYS A O 1
ATOM 939 N N . ILE A 1 124 ? -12.652 -21.071 -22.735 1.00 21.69 124 ILE A N 1
ATOM 940 C CA . ILE A 1 124 ? -12.856 -22.350 -22.056 1.00 21.46 124 ILE A CA 1
ATOM 941 C C . ILE A 1 124 ? -14.342 -22.688 -22.211 1.00 22.63 124 ILE A C 1
ATOM 942 O O . ILE A 1 124 ? -15.141 -21.818 -22.588 1.00 23.20 124 ILE A O 1
ATOM 947 N N . PRO A 1 125 ? -14.732 -23.945 -21.932 1.00 21.70 125 PRO A N 1
ATOM 948 C CA . PRO A 1 125 ? -16.121 -24.408 -22.055 1.00 21.26 125 PRO A CA 1
ATOM 949 C C . PRO A 1 125 ? -17.198 -23.629 -21.305 1.00 22.14 125 PRO A C 1
ATOM 950 O O . PRO A 1 125 ? -17.059 -23.310 -20.123 1.00 21.80 125 PRO A O 1
ATOM 954 N N . SER A 1 126 ? -18.288 -23.357 -22.013 1.00 24.24 126 SER A N 1
ATOM 955 C CA . SER A 1 126 ? -19.418 -22.616 -21.467 1.00 23.77 126 SER A CA 1
ATOM 956 C C . SER A 1 126 ? -20.045 -23.251 -20.231 1.00 24.14 126 SER A C 1
ATOM 957 O O . SER A 1 126 ? -20.534 -22.539 -19.359 1.00 25.22 126 SER A O 1
ATOM 960 N N . TYR A 1 127 ? -20.038 -24.579 -20.133 1.00 23.04 127 TYR A N 1
ATOM 961 C CA . TYR A 1 127 ? -20.638 -25.211 -18.959 1.00 23.15 127 TYR A CA 1
ATOM 962 C C . TYR A 1 127 ? -19.948 -24.741 -17.678 1.00 23.18 127 TYR A C 1
ATOM 963 O O . TYR A 1 127 ? -20.534 -24.758 -16.590 1.00 23.03 127 TYR A O 1
ATOM 972 N N . ILE A 1 128 ? -18.698 -24.310 -17.804 1.00 21.78 128 ILE A N 1
ATOM 973 C CA . ILE A 1 128 ? -17.969 -23.811 -16.650 1.00 20.66 128 ILE A CA 1
ATOM 974 C C . ILE A 1 128 ? -18.304 -22.346 -16.373 1.00 21.36 128 ILE A C 1
ATOM 975 O O . ILE A 1 128 ? -18.690 -21.995 -15.260 1.00 23.65 128 ILE A O 1
ATOM 980 N N . THR A 1 129 ? -18.163 -21.505 -17.396 1.00 23.51 129 THR A N 1
ATOM 981 C CA . THR A 1 129 ? -18.419 -20.067 -17.277 1.00 24.33 129 THR A CA 1
ATOM 982 C C . THR A 1 129 ? -19.886 -19.679 -17.080 1.00 25.29 129 THR A C 1
ATOM 983 O O . THR A 1 129 ? -20.181 -18.618 -16.519 1.00 25.56 129 THR A O 1
ATOM 987 N N . ASP A 1 130 ? -20.797 -20.523 -17.554 1.00 25.85 130 ASP A N 1
ATOM 988 C CA . ASP A 1 130 ? -22.232 -20.264 -17.429 1.00 27.36 130 ASP A CA 1
ATOM 989 C C . ASP A 1 130 ? -22.842 -20.731 -16.104 1.00 27.26 130 ASP A C 1
ATOM 990 O O . ASP A 1 130 ? -24.014 -20.461 -15.828 1.00 26.13 130 ASP A O 1
ATOM 995 N N . LEU A 1 131 ? -22.057 -21.433 -15.291 1.00 26.41 131 LEU A N 1
ATOM 996 C CA . LEU A 1 131 ? -22.544 -21.937 -14.009 1.00 28.07 131 LEU A CA 1
ATOM 997 C C . LEU A 1 131 ? -23.238 -20.869 -13.152 1.00 28.76 131 LEU A C 1
ATOM 998 O O . LEU A 1 131 ? -24.352 -21.084 -12.661 1.00 29.39 131 LEU A O 1
ATOM 1003 N N . PRO A 1 132 ? -22.594 -19.703 -12.960 1.00 29.63 132 PRO A N 1
ATOM 1004 C CA . PRO A 1 132 ? -23.197 -18.633 -12.150 1.00 30.40 132 PRO A CA 1
ATOM 1005 C C . PRO A 1 132 ? -24.611 -18.248 -12.594 1.00 30.48 132 PRO A C 1
ATOM 1006 O O . PRO A 1 132 ? -25.506 -18.095 -11.764 1.00 30.67 132 PRO A O 1
ATOM 1010 N N . SER A 1 133 ? -24.808 -18.096 -13.900 1.00 32.16 133 SER A N 1
ATOM 1011 C CA . SER A 1 133 ? -26.116 -17.719 -14.429 1.00 33.98 133 SER A CA 1
ATOM 1012 C C . SER A 1 133 ? -27.142 -18.830 -14.218 1.00 32.40 133 SER A C 1
ATOM 1013 O O . SER A 1 133 ? -28.329 -18.564 -14.042 1.00 33.39 133 SER A O 1
ATOM 1016 N N . GLU A 1 134 ? -26.683 -20.077 -14.235 1.00 33.68 134 GLU A N 1
ATOM 1017 C CA . GLU A 1 134 ? -27.573 -21.215 -14.028 1.00 32.02 134 GLU A CA 1
ATOM 1018 C C . GLU A 1 134 ? -28.104 -21.231 -12.598 1.00 31.64 134 GLU A C 1
ATOM 1019 O O . GLU A 1 134 ? -29.257 -21.604 -12.353 1.00 32.47 134 GLU A O 1
ATOM 1025 N N . VAL A 1 135 ? -27.263 -20.826 -11.653 1.00 29.53 135 VAL A N 1
ATOM 1026 C CA . VAL A 1 135 ? -27.668 -20.773 -10.252 1.00 30.82 135 VAL A CA 1
ATOM 1027 C C . VAL A 1 135 ? -28.573 -19.563 -10.036 1.00 30.38 135 VAL A C 1
ATOM 1028 O O . VAL A 1 135 ? -29.574 -19.650 -9.326 1.00 30.81 135 VAL A O 1
ATOM 1032 N N . LEU A 1 136 ? -28.211 -18.440 -10.651 1.00 31.52 136 LEU A N 1
ATOM 1033 C CA . LEU A 1 136 ? -28.978 -17.202 -10.526 1.00 35.00 136 LEU A CA 1
ATOM 1034 C C . LEU A 1 136 ? -30.399 -17.295 -11.069 1.00 36.62 136 LEU A C 1
ATOM 1035 O O . LEU A 1 136 ? -31.314 -16.663 -10.535 1.00 36.92 136 LEU A O 1
ATOM 1040 N N . SER A 1 137 ? -30.578 -18.067 -12.135 1.00 36.76 137 SER A N 1
ATOM 1041 C CA . SER A 1 137 ? -31.889 -18.214 -12.756 1.00 39.12 137 SER A CA 1
ATOM 1042 C C . SER A 1 137 ? -32.773 -19.225 -12.037 1.00 39.92 137 SER A C 1
ATOM 1043 O O . SER A 1 137 ? -33.442 -20.037 -12.673 1.00 42.64 137 SER A O 1
ATOM 1046 N N . THR A 1 138 ? -32.770 -19.175 -10.709 1.00 39.83 138 THR A N 1
ATOM 1047 C CA . THR A 1 138 ? -33.586 -20.081 -9.903 1.00 38.27 138 THR A CA 1
ATOM 1048 C C . THR A 1 138 ? -34.047 -19.357 -8.645 1.00 39.66 138 THR A C 1
ATOM 1049 O O . THR A 1 138 ? -33.421 -18.387 -8.216 1.00 39.13 138 THR A O 1
ATOM 1053 N N . PRO A 1 139 ? -35.161 -19.808 -8.048 1.00 39.08 139 PRO A N 1
ATOM 1054 C CA . PRO A 1 139 ? -35.659 -19.167 -6.829 1.00 40.10 139 PRO A CA 1
ATOM 1055 C C . PRO A 1 139 ? -34.547 -19.183 -5.782 1.00 40.06 139 PRO A C 1
ATOM 1056 O O . PRO A 1 139 ? -34.341 -18.215 -5.054 1.00 39.75 139 PRO A O 1
ATOM 1060 N N . PHE A 1 140 ? -33.834 -20.302 -5.728 1.00 40.45 140 PHE A N 1
ATOM 1061 C CA . PHE A 1 140 ? -32.717 -20.478 -4.807 1.00 41.38 140 PHE A CA 1
ATOM 1062 C C . PHE A 1 140 ? -31.746 -19.307 -4.984 1.00 39.89 140 PHE A C 1
ATOM 1063 O O . PHE A 1 140 ? -31.488 -18.546 -4.049 1.00 38.77 140 PHE A O 1
ATOM 1071 N N . GLY A 1 141 ? -31.227 -19.170 -6.202 1.00 39.49 141 GL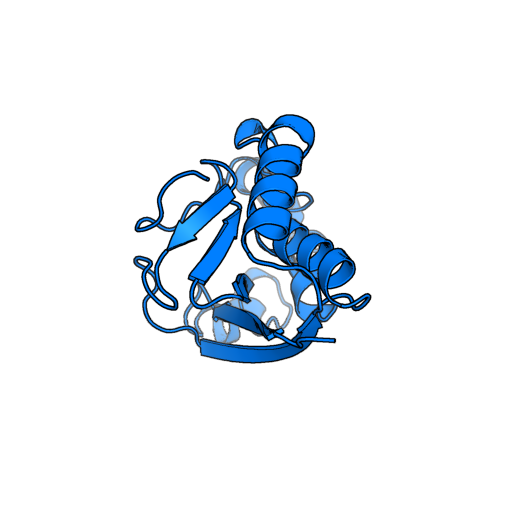Y A N 1
ATOM 1072 C CA . GLY A 1 141 ? -30.281 -18.111 -6.511 1.00 40.24 141 GLY A CA 1
ATOM 1073 C C . GLY A 1 141 ? -30.775 -16.700 -6.264 1.00 41.06 141 GLY A C 1
ATOM 1074 O O . GLY A 1 141 ? -30.018 -15.839 -5.813 1.00 40.47 141 GLY A O 1
ATOM 1075 N N . GLN A 1 142 ? -32.042 -16.448 -6.564 1.00 42.58 142 GLN A N 1
ATOM 1076 C CA . GLN A 1 142 ? -32.602 -15.120 -6.357 1.00 44.70 142 GLN A CA 1
ATOM 1077 C C . GLN A 1 142 ? -32.724 -14.786 -4.874 1.00 44.50 142 GLN A C 1
ATOM 1078 O O . GLN A 1 142 ? -32.562 -13.632 -4.474 1.00 44.62 142 GLN A O 1
ATOM 1084 N N . ALA A 1 143 ? -33.001 -15.803 -4.064 1.00 44.22 143 ALA A N 1
ATOM 1085 C CA . ALA A 1 143 ? -33.149 -15.620 -2.623 1.00 44.13 143 ALA A CA 1
ATOM 1086 C C . ALA A 1 143 ? -31.796 -15.429 -1.939 1.00 43.78 143 ALA A C 1
ATOM 1087 O O . ALA A 1 143 ? -31.669 -14.656 -0.985 1.00 44.53 143 ALA A O 1
ATOM 1089 N N . LEU A 1 144 ? -30.785 -16.131 -2.434 1.00 41.19 144 LEU A N 1
ATOM 1090 C CA . LEU A 1 144 ? -29.453 -16.044 -1.857 1.00 40.30 144 LEU A CA 1
ATOM 1091 C C . LEU A 1 144 ? -28.529 -15.060 -2.570 1.00 38.65 144 LEU A C 1
ATOM 1092 O O . LEU A 1 144 ? -27.352 -14.951 -2.222 1.00 37.89 144 LEU A O 1
ATOM 1097 N N . ARG A 1 145 ? -29.062 -14.337 -3.550 1.00 37.27 145 ARG A N 1
ATOM 1098 C CA . ARG A 1 145 ? -28.265 -13.384 -4.312 1.00 36.95 145 ARG A CA 1
ATOM 1099 C C . ARG A 1 145 ? -27.407 -12.475 -3.430 1.00 33.97 145 ARG A C 1
ATOM 1100 O O . ARG A 1 145 ? -26.198 -12.366 -3.644 1.00 32.95 145 ARG A O 1
ATOM 1108 N N . PRO A 1 146 ? -28.018 -11.807 -2.433 1.00 32.78 146 PRO A N 1
ATOM 1109 C CA . PRO A 1 146 ? -27.276 -10.915 -1.531 1.00 31.08 146 PRO A CA 1
ATOM 1110 C C . PRO A 1 146 ? -26.092 -11.628 -0.880 1.00 31.15 146 PRO A C 1
ATOM 1111 O O . PRO A 1 146 ? -24.978 -11.102 -0.840 1.00 30.67 146 PRO A O 1
ATOM 1115 N N . PHE A 1 147 ? -26.351 -12.828 -0.366 1.00 30.05 147 PHE A N 1
ATOM 1116 C CA . PHE A 1 147 ? -25.330 -13.656 0.274 1.00 30.67 147 PHE A CA 1
ATOM 1117 C C . PHE A 1 147 ? -24.265 -14.106 -0.736 1.00 30.53 147 PHE A C 1
ATOM 1118 O O . PHE A 1 147 ? -23.062 -13.959 -0.498 1.00 29.62 147 PHE A O 1
ATOM 1126 N N . LEU A 1 148 ? -24.707 -14.638 -1.870 1.00 30.85 148 LEU A N 1
ATOM 1127 C CA . LEU A 1 148 ? -23.784 -15.104 -2.898 1.00 29.02 148 LEU A CA 1
ATOM 1128 C C . LEU A 1 148 ? -22.880 -13.981 -3.408 1.00 28.01 148 LEU A C 1
ATOM 1129 O O . LEU A 1 148 ? -21.694 -14.207 -3.672 1.00 26.82 148 LEU A O 1
ATOM 1134 N N . ASP A 1 149 ? -23.434 -12.778 -3.548 1.00 26.52 149 ASP A N 1
ATOM 1135 C CA . ASP A 1 149 ? -22.652 -11.628 -3.999 1.00 28.94 149 ASP A CA 1
ATOM 1136 C C . ASP A 1 149 ? -21.646 -11.194 -2.934 1.00 28.44 149 ASP A C 1
ATOM 1137 O O . ASP A 1 149 ? -20.734 -10.412 -3.207 1.00 29.85 149 ASP A O 1
ATOM 1142 N N . SER A 1 150 ? -21.817 -11.693 -1.716 1.00 27.07 150 SER A N 1
ATOM 1143 C CA . SER A 1 150 ? -20.909 -11.341 -0.629 1.00 27.29 150 SER A CA 1
ATOM 1144 C C . SER A 1 150 ? -19.776 -12.357 -0.523 1.00 27.33 150 SER A C 1
ATOM 1145 O O . SER A 1 150 ? -18.833 -12.175 0.251 1.00 28.03 150 SER A O 1
ATOM 1148 N N . ILE A 1 151 ? -19.867 -13.416 -1.321 1.00 26.18 151 ILE A N 1
ATOM 1149 C CA . ILE A 1 151 ? -18.868 -14.475 -1.297 1.00 26.61 151 ILE A CA 1
ATOM 1150 C C . ILE A 1 151 ? -17.649 -14.210 -2.167 1.00 27.57 151 ILE A C 1
ATOM 1151 O O . ILE A 1 151 ? -17.757 -13.897 -3.354 1.00 27.54 151 ILE A O 1
ATOM 1156 N N . GLN A 1 152 ? -16.488 -14.348 -1.542 1.00 29.37 152 GLN A N 1
ATOM 1157 C CA . GLN A 1 152 ? -15.197 -14.161 -2.186 1.00 31.59 152 GLN A CA 1
ATOM 1158 C C . GLN A 1 152 ? -14.514 -15.519 -2.081 1.00 29.98 152 GLN A C 1
ATOM 1159 O O . GLN A 1 152 ? -14.640 -16.196 -1.064 1.00 29.94 152 GLN A O 1
ATOM 1165 N N . ILE A 1 153 ? -13.804 -15.933 -3.120 1.00 28.75 153 ILE A N 1
ATOM 1166 C CA . ILE A 1 153 ? -13.118 -17.211 -3.050 1.00 26.61 153 ILE A CA 1
ATOM 1167 C C . ILE A 1 153 ? -11.613 -17.050 -3.251 1.00 27.92 153 ILE A C 1
ATOM 1168 O O . ILE A 1 153 ? -11.164 -16.383 -4.180 1.00 24.55 153 ILE A O 1
ATOM 1173 N N . GLN A 1 154 ? -10.843 -17.651 -2.351 1.00 27.86 154 GLN A N 1
ATOM 1174 C CA . GLN A 1 154 ? -9.391 -17.580 -2.418 1.00 28.99 154 GLN A CA 1
ATOM 1175 C C . GLN A 1 154 ? -8.779 -18.838 -1.815 1.00 27.46 154 GLN A C 1
ATOM 1176 O O . GLN A 1 154 ? -8.563 -18.912 -0.610 1.00 28.21 154 GLN A O 1
ATOM 1182 N N . PRO A 1 155 ? -8.514 -19.856 -2.646 1.00 27.74 155 PRO A N 1
ATOM 1183 C CA . PRO A 1 155 ? -7.920 -21.092 -2.130 1.00 27.69 155 PRO A CA 1
ATOM 1184 C C . PRO A 1 155 ? -6.520 -20.796 -1.585 1.00 28.43 155 PRO A C 1
ATOM 1185 O O . PRO A 1 155 ? -5.687 -20.243 -2.291 1.00 26.02 155 PRO A O 1
ATOM 1189 N N . PRO A 1 156 ? -6.252 -21.141 -0.316 1.00 30.37 156 PRO A N 1
ATOM 1190 C CA . PRO A 1 156 ? -4.912 -20.866 0.226 1.00 31.03 156 PRO A CA 1
ATOM 1191 C C . PRO A 1 156 ? -3.797 -21.687 -0.432 1.00 32.03 156 PRO A C 1
ATOM 1192 O O . PRO A 1 156 ? -4.054 -22.741 -1.012 1.00 33.01 156 PRO A O 1
ATOM 1196 N N . GLY A 1 157 ? -2.562 -21.197 -0.345 1.00 31.51 157 GLY A N 1
ATOM 1197 C CA . GLY A 1 157 ? -1.448 -21.918 -0.931 1.00 32.56 157 GLY A CA 1
ATOM 1198 C C . GLY A 1 157 ? -0.691 -21.165 -2.007 1.00 33.80 157 GLY A C 1
ATOM 1199 O O . GLY A 1 157 ? 0.447 -21.509 -2.329 1.00 34.50 157 GLY A O 1
ATOM 1200 N N . GLY A 1 158 ? -1.307 -20.137 -2.573 1.00 33.24 158 GLY A N 1
ATOM 1201 C CA . GLY A 1 158 ? -0.625 -19.387 -3.608 1.00 36.86 158 GLY A CA 1
ATOM 1202 C C . GLY A 1 158 ? 0.002 -18.105 -3.102 1.00 39.12 158 GLY A C 1
ATOM 1203 O O . GLY A 1 158 ? -0.224 -17.693 -1.962 1.00 39.59 158 GLY A O 1
ATOM 1204 N N . ASN A 1 159 ? 0.811 -17.480 -3.947 1.00 39.20 159 ASN A N 1
ATOM 1205 C CA . ASN A 1 159 ? 1.438 -16.215 -3.599 1.00 41.47 159 ASN A CA 1
ATOM 1206 C C . ASN A 1 159 ? 1.199 -15.214 -4.725 1.00 41.38 159 ASN A C 1
ATOM 1207 O O . ASN A 1 159 ? 1.141 -15.582 -5.900 1.00 39.53 159 ASN A O 1
ATOM 1212 N N . SER A 1 160 ? 1.042 -13.951 -4.350 1.00 42.92 160 SER A N 1
ATOM 1213 C CA . SER A 1 160 ? 0.778 -12.876 -5.299 1.00 44.41 160 SER A CA 1
ATOM 1214 C C . SER A 1 160 ? 1.749 -12.791 -6.466 1.00 45.68 160 SER A C 1
ATOM 1215 O O . SER A 1 160 ? 2.935 -13.093 -6.334 1.00 45.87 160 SER A O 1
ATOM 1218 N N . VAL A 1 161 ? 1.228 -12.371 -7.615 1.00 47.40 161 VAL A N 1
ATOM 1219 C CA . VAL A 1 161 ? 2.034 -12.205 -8.816 1.00 47.82 161 VAL A CA 1
ATOM 1220 C C . VAL A 1 161 ? 2.284 -10.707 -8.992 1.00 50.07 161 VAL A C 1
ATOM 1221 O O . VAL A 1 161 ? 1.542 -9.925 -8.360 1.00 51.05 161 VAL A O 1
ATOM 1225 N N . GLY A 1 162 ? 3.203 -10.331 -9.755 1.00 52.32 162 GLY A N 1
#

InterPro domains:
  IPR008580 PPPDE peptidase domain [PF05903] (8-146)
  IPR008580 PPPDE peptidase domain [PS51858] (7-149)
  IPR008580 PPPDE peptidase domain [PTHR12378] (8-142)
  IPR008580 PPPDE peptidase domain [SM01179] (7-150)
  IPR042266 PPPDE peptidase domain superfamily [G3DSA:3.90.1720.30] (1-168)

Solvent-accessible surface area: 8236 Å² total

Foldseek 3Di:
DDKKWKKKFWAFPCVQVCQPCVCVQQVDGARGQIAIWIAIPQKTWWAWLQWIWIAGALQFPRGGGPDIGTLDIFPQDDVNLVVVSVVCCVPCTPSVNDFLQDHGRQVVVQVSSCVGPVHGDDPSNNCVSVSSCPGPSNVVCVVVRRVDIDDTGRTDDD

Organism: Mus musculus (NCBI:txid10090)

Sequence (158 aa):
PNLYPVKLYVYDLSKGLARRLSPIMLGKQLEGIWHTSIVVHKDEFFFGSSGISSCTPGGTLLGPPDSVVDVGNTEVTEEIFLEYLSSLGESLFRGEAYNLFEHNCNTFSNEVAQFLTGRKIPSYITDLPSEVLSTPFGQALRPFLDSIQIQPPGGNSV

CATH classification: 3.90.1720.30

Nearest PDB structures (foldseek):
  2wp7-assembly1_A-2  TM=1.004E+00  e=9.364E-34  Mus musculus
  3ebq-assembly1_A  TM=9.988E-01  e=8.742E-27  Homo sapiens

B-factor: mean 31.73, std 11.4, range [7.77, 71.3]

GO terms:
  GO:0005634 nucleus (C, EXP)
  GO:0005737 cytoplasm (C, EXP)
  GO:0016929 deSUMOyl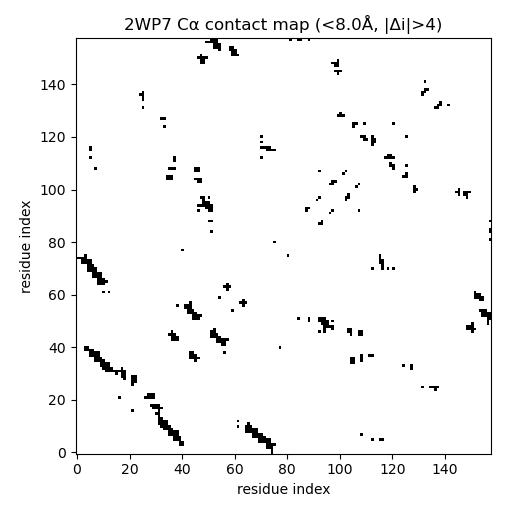ase activity (F, IDA)
  GO:0016926 protein desumoylation (P, IDA)
  GO:0042802 identical protein binding (F, IPI)
  GO:0005515 protein binding (F, IPI)

Radius of gyration: 15.66 Å; Cα contacts (8 Å, |Δi|>4): 291; chains: 1; bounding box: 44×32×33 Å